Protein AF-A0A949JIR4-F1 (afdb_monomer)

Sequence (118 aa):
MDLYGLRACRHGERRRKAGTSSTPQVEPPLAAHEFTFASPATRLSASLARRAAVARLDDWDVPPGSPLSDTVALLVAELAADAARQGRAAGRNFELRLLLHTHPRPVAEPTTVASSRR

Structure (mmCIF, N/CA/C/O backbone):
data_AF-A0A949JIR4-F1
#
_entry.id   AF-A0A949JIR4-F1
#
loop_
_atom_site.group_PDB
_atom_site.id
_atom_site.type_symbol
_atom_site.label_atom_id
_atom_site.label_alt_id
_atom_site.label_comp_id
_atom_site.label_asym_id
_atom_site.label_entity_id
_atom_site.label_seq_id
_atom_site.pdbx_PDB_ins_code
_atom_site.Cartn_x
_atom_site.Cartn_y
_atom_site.Cartn_z
_atom_site.occupancy
_atom_site.B_iso_or_equiv
_atom_site.auth_seq_id
_atom_site.auth_comp_id
_atom_site.auth_asym_id
_atom_site.auth_atom_id
_atom_site.pdbx_PDB_model_num
ATOM 1 N N . MET A 1 1 ? 8.245 3.389 -22.997 1.00 35.78 1 MET A N 1
ATOM 2 C CA . MET A 1 1 ? 8.004 3.633 -21.563 1.00 35.78 1 MET A CA 1
ATOM 3 C C . MET A 1 1 ? 6.512 3.554 -21.353 1.00 35.78 1 MET A C 1
ATOM 5 O O . MET A 1 1 ? 5.816 4.532 -21.596 1.00 35.78 1 MET A O 1
ATOM 9 N N . ASP A 1 2 ? 6.026 2.363 -21.029 1.00 43.28 2 ASP A N 1
ATOM 10 C CA . ASP A 1 2 ? 4.620 2.132 -20.725 1.00 43.28 2 ASP A CA 1
ATOM 11 C C . ASP A 1 2 ? 4.260 2.893 -19.444 1.00 43.28 2 ASP A C 1
ATOM 13 O O . ASP A 1 2 ? 4.914 2.764 -18.408 1.00 43.28 2 ASP A O 1
ATOM 17 N N . LEU A 1 3 ? 3.280 3.788 -19.553 1.00 45.56 3 LEU A N 1
ATOM 18 C CA . LEU A 1 3 ? 2.813 4.621 -18.451 1.00 45.56 3 LEU A CA 1
ATOM 19 C C . LEU A 1 3 ? 1.929 3.770 -17.537 1.00 45.56 3 LEU A C 1
ATOM 21 O O . LEU A 1 3 ? 0.720 3.661 -17.732 1.00 45.56 3 LEU A O 1
ATOM 25 N N . TYR A 1 4 ? 2.550 3.160 -16.535 1.00 50.75 4 TYR A N 1
ATOM 26 C CA . TYR A 1 4 ? 1.869 2.481 -15.442 1.00 50.75 4 TYR A CA 1
ATOM 27 C C . TYR A 1 4 ? 1.159 3.508 -14.551 1.00 50.75 4 TYR A C 1
ATOM 29 O O . TYR A 1 4 ? 1.774 4.182 -13.724 1.00 50.75 4 TYR A O 1
ATOM 37 N N . GLY A 1 5 ? -0.152 3.659 -14.725 1.00 51.88 5 GLY A N 1
ATOM 38 C CA . GLY A 1 5 ? -0.973 4.453 -13.815 1.00 51.88 5 GLY A CA 1
ATOM 39 C C . GLY A 1 5 ? -1.311 3.637 -12.571 1.00 51.88 5 GLY A C 1
ATOM 40 O O . GLY A 1 5 ? -2.004 2.631 -12.691 1.00 51.88 5 GLY A O 1
ATOM 41 N N . LEU A 1 6 ? -0.858 4.066 -11.389 1.00 52.00 6 LEU A N 1
ATOM 42 C CA . LEU A 1 6 ? -1.323 3.519 -10.112 1.00 52.00 6 LEU A CA 1
ATOM 43 C C . LEU A 1 6 ? -2.399 4.410 -9.498 1.00 52.00 6 LEU A C 1
ATOM 45 O O . LEU A 1 6 ? -2.217 5.616 -9.337 1.00 52.00 6 LEU A O 1
ATOM 49 N N . ARG A 1 7 ? -3.513 3.795 -9.093 1.00 52.84 7 ARG A N 1
ATOM 50 C CA . ARG A 1 7 ? -4.577 4.464 -8.338 1.00 52.84 7 ARG A CA 1
ATOM 51 C C . ARG A 1 7 ? -4.721 3.829 -6.961 1.00 52.84 7 ARG A C 1
ATOM 53 O O . ARG A 1 7 ? -5.131 2.678 -6.853 1.00 52.84 7 ARG A O 1
ATOM 60 N N . ALA A 1 8 ? -4.438 4.605 -5.917 1.00 50.69 8 ALA A N 1
ATOM 61 C CA . ALA A 1 8 ? -4.741 4.238 -4.540 1.00 50.69 8 ALA A CA 1
ATOM 62 C C . ALA A 1 8 ? -6.176 4.666 -4.199 1.00 50.69 8 ALA A C 1
ATOM 64 O O . ALA A 1 8 ? -6.478 5.854 -4.080 1.00 50.69 8 ALA A O 1
ATOM 65 N N . CYS A 1 9 ? -7.088 3.703 -4.074 1.00 42.75 9 CYS A N 1
ATOM 66 C CA . CYS A 1 9 ? -8.476 3.978 -3.704 1.00 42.75 9 CYS A CA 1
ATOM 67 C C . CYS A 1 9 ? -8.630 3.964 -2.177 1.00 42.75 9 CYS A C 1
ATOM 69 O O . CYS A 1 9 ? -8.485 2.918 -1.552 1.00 42.75 9 CYS A O 1
ATOM 71 N N . ARG A 1 10 ? -8.973 5.111 -1.575 1.00 46.09 10 ARG A N 1
ATOM 72 C CA . ARG A 1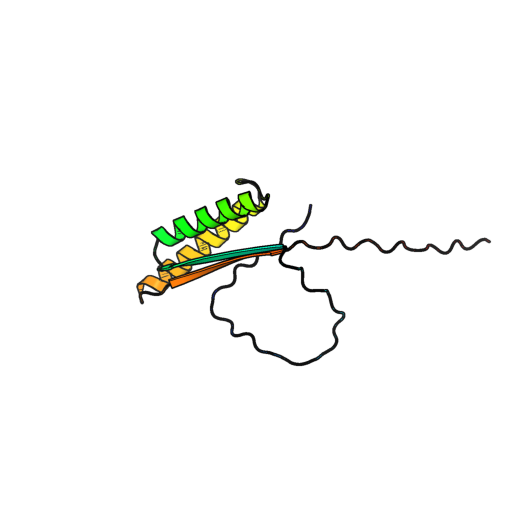 10 ? -9.428 5.186 -0.176 1.00 46.09 10 ARG A CA 1
ATOM 73 C C . ARG A 1 10 ? -10.849 4.614 -0.111 1.00 46.09 10 ARG A C 1
ATOM 75 O O . ARG A 1 10 ? -11.718 5.058 -0.863 1.00 46.09 10 ARG A O 1
ATOM 82 N N . HIS A 1 11 ? -11.104 3.637 0.759 1.00 39.75 11 HIS A N 1
ATOM 83 C CA . HIS A 1 11 ? -12.452 3.090 0.924 1.00 39.75 11 HIS A CA 1
ATOM 84 C C . HIS A 1 11 ? -13.401 4.190 1.446 1.00 39.75 11 HIS A C 1
ATOM 86 O O . HIS A 1 11 ? -13.268 4.659 2.574 1.00 39.75 11 HIS A O 1
ATOM 92 N N . GLY A 1 12 ? -14.354 4.609 0.601 1.00 38.34 12 GLY A N 1
ATOM 93 C CA . GLY A 1 12 ? -15.374 5.609 0.945 1.00 38.34 12 GLY A CA 1
ATOM 94 C C . GLY A 1 12 ? -16.268 6.079 -0.211 1.00 38.34 12 GLY A C 1
ATOM 95 O O . GLY A 1 12 ? -17.408 6.465 0.034 1.00 38.34 12 GLY A O 1
ATOM 96 N N . GLU A 1 13 ? -15.831 5.989 -1.471 1.00 40.41 13 GLU A N 1
ATOM 97 C CA . GLU A 1 13 ? -16.648 6.461 -2.599 1.00 40.41 13 GLU A CA 1
ATOM 98 C C . GLU A 1 13 ? -17.618 5.364 -3.072 1.00 40.41 13 GLU A C 1
ATOM 100 O O . GLU A 1 13 ? -17.268 4.459 -3.835 1.00 40.41 13 GLU A O 1
ATOM 105 N N . ARG A 1 14 ? -18.868 5.418 -2.594 1.00 39.72 14 ARG A N 1
ATOM 106 C CA . ARG A 1 14 ? -19.953 4.601 -3.149 1.00 39.72 14 ARG A CA 1
ATOM 107 C C . ARG A 1 14 ? -20.109 4.923 -4.632 1.00 39.72 14 ARG A C 1
ATOM 109 O O . ARG A 1 14 ? -20.424 6.052 -4.994 1.00 39.72 14 ARG A O 1
ATOM 116 N N . ARG A 1 15 ? -19.946 3.897 -5.469 1.00 47.34 15 ARG A N 1
ATOM 117 C CA . ARG A 1 15 ? -20.191 3.904 -6.917 1.00 47.34 15 ARG A CA 1
ATOM 118 C C . ARG A 1 15 ? -21.588 4.482 -7.197 1.00 47.34 15 ARG A C 1
ATOM 120 O O . ARG A 1 15 ? -22.586 3.768 -7.110 1.00 47.34 15 ARG A O 1
ATOM 127 N N . ARG A 1 16 ? -21.692 5.775 -7.517 1.00 44.00 16 ARG A N 1
ATOM 128 C CA . ARG A 1 16 ? -22.930 6.330 -8.077 1.00 44.00 16 ARG A CA 1
ATOM 129 C C . ARG A 1 16 ? -23.013 5.854 -9.525 1.00 44.00 16 ARG A C 1
ATOM 131 O O . ARG A 1 16 ? -22.170 6.212 -10.340 1.00 44.00 16 ARG A O 1
ATOM 138 N N . LYS A 1 17 ? -24.004 5.015 -9.840 1.00 42.53 17 LYS A N 1
ATOM 139 C CA . LYS A 1 17 ? -24.431 4.803 -11.228 1.00 42.53 17 LYS A CA 1
ATOM 140 C C . LYS A 1 17 ? -25.050 6.122 -11.704 1.00 42.53 17 LYS A C 1
ATOM 142 O O . LYS A 1 17 ? -26.132 6.472 -11.247 1.00 42.53 17 LYS A O 1
ATOM 147 N N . ALA A 1 18 ? -24.347 6.854 -12.561 1.00 42.44 18 ALA A N 1
ATOM 148 C CA . ALA A 1 18 ? -24.907 7.961 -13.328 1.00 42.44 18 ALA A CA 1
ATOM 149 C C . ALA A 1 18 ? -25.039 7.520 -14.788 1.00 42.44 18 ALA A C 1
ATOM 151 O O . ALA A 1 18 ? -24.232 6.731 -15.277 1.00 42.44 18 ALA A O 1
ATOM 152 N N . GLY A 1 19 ? -26.141 7.953 -15.394 1.00 42.16 19 GLY A N 1
ATOM 153 C CA . GLY A 1 19 ? -26.737 7.389 -16.591 1.00 42.16 19 GLY A CA 1
ATOM 154 C C . GLY 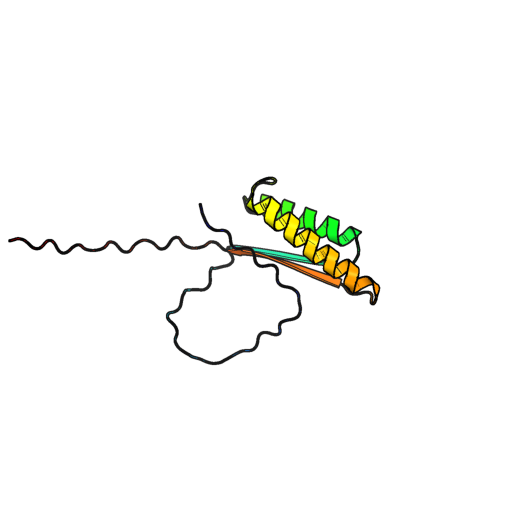A 1 19 ? -25.970 7.604 -17.889 1.00 42.16 19 GLY A C 1
ATOM 155 O O . GLY A 1 19 ? -24.965 8.301 -17.972 1.00 42.16 19 GLY A O 1
ATOM 156 N N . THR A 1 20 ? -26.516 6.944 -18.899 1.00 60.09 20 THR A N 1
ATOM 157 C CA . THR A 1 20 ? -26.075 6.845 -20.282 1.00 60.09 20 THR A CA 1
ATOM 158 C C . THR A 1 20 ? -25.935 8.221 -20.936 1.00 60.09 20 THR A C 1
ATOM 160 O O . THR A 1 20 ? -26.928 8.861 -21.273 1.00 60.09 20 THR A O 1
ATOM 163 N N . SER A 1 21 ? -24.701 8.648 -21.187 1.00 41.22 21 SER A N 1
ATOM 164 C CA . SER A 1 21 ? -24.383 9.579 -22.267 1.00 41.22 21 SER A CA 1
ATOM 165 C C . SER A 1 21 ? -23.185 9.035 -23.044 1.00 41.22 21 SER A C 1
ATOM 167 O O . SER A 1 21 ? -22.159 8.654 -22.485 1.00 41.22 21 SER A O 1
ATOM 169 N N . SER A 1 22 ? -23.383 8.903 -24.354 1.00 48.56 22 SER A N 1
ATOM 170 C CA . SER A 1 22 ? -22.429 8.358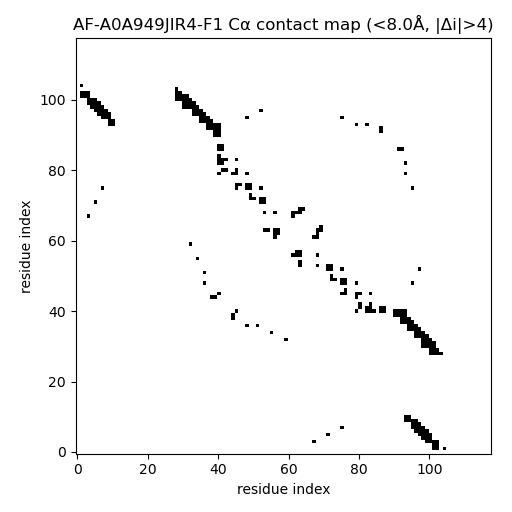 -25.315 1.00 48.56 22 SER A CA 1
ATOM 171 C C . SER A 1 22 ? -21.289 9.353 -25.549 1.00 48.56 22 SER A C 1
ATOM 173 O O . SER A 1 22 ? -21.355 10.181 -26.451 1.00 48.56 22 SER A O 1
ATOM 175 N N . THR A 1 23 ? -20.247 9.290 -24.727 1.00 46.91 23 THR A N 1
ATOM 176 C CA . THR A 1 23 ? -18.901 9.805 -25.030 1.00 46.91 23 THR A CA 1
ATOM 177 C C . THR A 1 23 ? -18.113 8.744 -25.811 1.00 46.91 23 THR A C 1
ATOM 179 O O . THR A 1 23 ? -18.395 7.552 -25.634 1.00 46.91 23 THR A O 1
ATOM 182 N N . PRO A 1 24 ? -17.144 9.122 -26.677 1.00 45.12 24 PRO A N 1
ATOM 183 C CA . PRO A 1 24 ? -16.311 8.149 -27.379 1.00 45.12 24 PRO A CA 1
ATOM 184 C C . PRO A 1 24 ? -15.654 7.272 -26.318 1.00 45.12 24 PRO A C 1
ATOM 186 O O . PRO A 1 24 ? -15.005 7.773 -25.398 1.00 45.12 24 PRO A O 1
ATOM 189 N N . GLN A 1 25 ? -15.949 5.977 -26.376 1.00 48.50 25 GLN A N 1
ATOM 190 C CA . GLN A 1 25 ? -15.539 5.019 -25.364 1.00 48.50 25 GLN A CA 1
ATOM 191 C C . GLN A 1 25 ? -14.019 4.856 -25.474 1.00 48.50 25 GLN A C 1
ATOM 193 O O . GLN A 1 25 ? -13.528 4.056 -26.262 1.00 48.50 25 GLN A O 1
ATOM 198 N N . VAL A 1 26 ? -13.261 5.642 -24.707 1.00 53.75 26 VAL A N 1
ATOM 199 C CA . VAL A 1 26 ? -11.912 5.243 -24.310 1.00 53.75 26 VAL A CA 1
ATOM 200 C C . VAL A 1 26 ? -12.136 4.021 -23.435 1.00 53.75 26 VAL A C 1
ATOM 202 O O . VAL A 1 26 ? -12.651 4.153 -22.323 1.00 53.75 26 VAL A O 1
ATOM 205 N N . GLU A 1 27 ? -11.871 2.832 -23.975 1.00 54.03 27 GLU A N 1
ATOM 206 C CA . GLU A 1 27 ? -11.950 1.594 -23.207 1.00 54.03 27 GLU A CA 1
ATOM 207 C C . GLU A 1 27 ?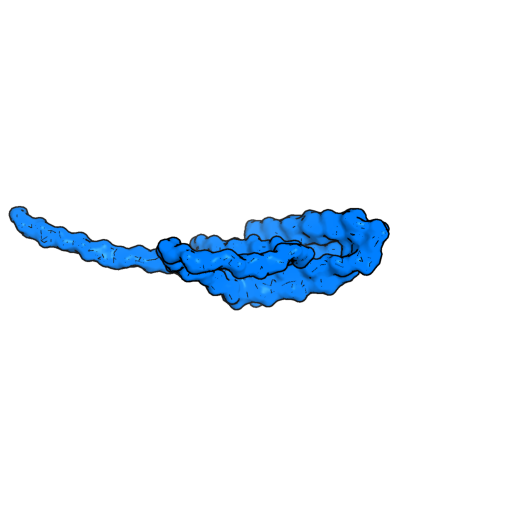 -11.159 1.807 -21.908 1.00 54.03 27 GLU A C 1
ATOM 209 O O . GLU A 1 27 ? -9.997 2.229 -21.966 1.00 54.03 27 GLU A O 1
ATOM 214 N N . PRO A 1 28 ? -11.788 1.649 -20.727 1.00 57.06 28 PRO A N 1
ATOM 215 C CA . PRO A 1 28 ? -11.096 1.898 -19.478 1.00 57.06 28 PRO A CA 1
ATOM 216 C C . PRO A 1 28 ? -9.866 0.985 -19.438 1.00 57.06 28 PRO A C 1
ATOM 218 O O . PRO A 1 28 ? -10.012 -0.205 -19.725 1.00 57.06 28 PRO A O 1
ATOM 221 N N . PRO A 1 29 ? -8.672 1.509 -19.095 1.00 61.41 29 PRO A N 1
ATOM 222 C CA . PRO A 1 29 ? -7.462 0.703 -19.046 1.00 61.41 29 PRO A CA 1
ATOM 223 C C . PRO A 1 29 ? -7.725 -0.544 -18.208 1.00 61.41 29 PRO A C 1
ATOM 225 O O . PRO A 1 29 ? -8.091 -0.435 -17.031 1.00 61.41 29 PRO A O 1
ATOM 228 N N . LEU A 1 30 ? -7.586 -1.726 -18.807 1.00 66.62 30 LEU A N 1
ATOM 229 C CA . LEU A 1 30 ? -7.779 -2.969 -18.077 1.00 66.62 30 LEU A CA 1
ATOM 230 C C . LEU A 1 30 ? -6.722 -3.004 -16.962 1.00 66.62 30 LEU A C 1
ATOM 232 O O . LEU A 1 30 ? -5.534 -2.795 -17.216 1.00 66.62 30 LEU A O 1
ATOM 236 N N . ALA A 1 31 ? -7.144 -3.173 -15.707 1.00 67.19 31 ALA A N 1
ATOM 237 C CA . ALA A 1 31 ? -6.188 -3.399 -14.630 1.00 67.19 31 ALA A CA 1
ATOM 238 C C . ALA A 1 31 ? -5.550 -4.769 -14.882 1.00 67.19 31 ALA A C 1
ATOM 240 O O . ALA A 1 31 ? -6.218 -5.791 -14.745 1.00 67.19 31 ALA A O 1
ATOM 241 N N . ALA A 1 32 ? -4.284 -4.779 -15.294 1.00 81.19 32 ALA A N 1
ATOM 242 C CA . ALA A 1 32 ? -3.529 -6.007 -15.501 1.00 81.19 32 ALA A CA 1
ATOM 243 C C . ALA A 1 32 ? -3.277 -6.708 -14.166 1.00 81.19 32 ALA A C 1
ATOM 245 O O . ALA A 1 32 ? -3.333 -7.932 -14.088 1.00 81.19 32 ALA A O 1
ATOM 246 N N . HIS A 1 33 ? -3.071 -5.924 -13.102 1.00 87.31 33 HIS A N 1
ATOM 247 C CA . HIS A 1 33 ? -2.867 -6.457 -11.766 1.00 87.31 33 HIS A CA 1
ATOM 248 C C . HIS A 1 33 ? -3.589 -5.645 -10.687 1.00 87.31 33 HIS A C 1
ATOM 250 O O . HIS A 1 33 ? -3.672 -4.416 -10.752 1.00 87.31 33 HIS A O 1
ATOM 256 N N . GLU A 1 34 ? -4.085 -6.349 -9.666 1.00 92.00 34 GLU A N 1
ATOM 257 C CA . GLU A 1 34 ? -4.724 -5.761 -8.490 1.00 92.00 34 GLU A CA 1
ATOM 258 C C . GLU A 1 34 ? -4.178 -6.368 -7.189 1.00 92.00 34 GLU A C 1
ATOM 260 O O . GLU A 1 34 ? -3.876 -7.563 -7.079 1.00 92.00 34 GLU A O 1
ATOM 265 N N . PHE A 1 35 ? -4.050 -5.526 -6.169 1.00 91.06 35 PHE A N 1
ATOM 266 C CA . PHE A 1 35 ? -3.674 -5.918 -4.818 1.00 91.06 35 PHE A CA 1
ATOM 267 C C . PHE A 1 35 ? -4.470 -5.138 -3.788 1.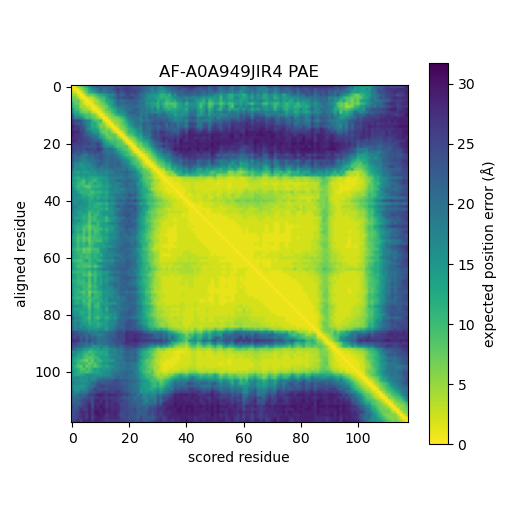00 91.06 35 PHE A C 1
ATOM 269 O O . PHE A 1 35 ? -4.645 -3.930 -3.932 1.00 91.06 35 PHE A O 1
ATOM 276 N N . THR A 1 36 ? -4.887 -5.822 -2.724 1.00 92.19 36 THR A N 1
ATOM 277 C CA . THR A 1 36 ? -5.566 -5.208 -1.582 1.00 92.19 36 THR A CA 1
ATOM 278 C C . THR A 1 36 ? -4.838 -5.561 -0.289 1.00 92.19 36 THR A C 1
ATOM 280 O O . THR A 1 36 ? -4.517 -6.722 -0.046 1.00 92.19 36 THR A O 1
ATOM 283 N N . PHE A 1 37 ? -4.610 -4.559 0.557 1.00 86.81 37 PHE A N 1
ATOM 284 C CA . PHE A 1 37 ? -4.037 -4.688 1.892 1.00 86.81 37 PHE A CA 1
ATOM 285 C C . PHE A 1 37 ? -4.934 -3.962 2.890 1.00 86.81 37 PHE A C 1
ATOM 287 O O . PHE A 1 37 ? -5.095 -2.747 2.806 1.00 86.81 37 PHE A O 1
ATOM 294 N N . ALA A 1 38 ? -5.502 -4.686 3.850 1.00 88.88 38 ALA A N 1
ATOM 295 C CA . ALA A 1 38 ? -6.299 -4.104 4.924 1.00 88.88 38 ALA A CA 1
ATOM 296 C C . ALA A 1 38 ? -5.618 -4.345 6.272 1.00 88.88 38 ALA A C 1
ATOM 298 O O . ALA A 1 38 ? -5.119 -5.436 6.546 1.00 88.88 38 ALA A O 1
ATOM 299 N N . SER A 1 39 ? -5.566 -3.325 7.123 1.00 83.50 39 SER A N 1
ATOM 300 C CA . SER A 1 39 ? -4.974 -3.433 8.460 1.00 83.50 39 SER A CA 1
ATOM 301 C C . SER A 1 39 ? -5.504 -2.354 9.402 1.00 83.50 39 SER A C 1
ATOM 303 O O . SER A 1 39 ? -5.937 -1.301 8.933 1.00 83.50 39 SER A O 1
ATOM 305 N N . PRO A 1 40 ? -5.438 -2.559 10.729 1.00 85.88 40 PRO A N 1
ATOM 306 C CA . PRO A 1 40 ? -5.691 -1.502 11.708 1.00 85.88 40 PRO A CA 1
ATOM 307 C C . PRO A 1 40 ? -4.841 -0.260 11.428 1.00 85.88 40 PRO A C 1
ATOM 309 O O . PRO A 1 40 ? -3.682 -0.393 11.054 1.00 85.88 40 PRO A O 1
ATOM 312 N N . ALA A 1 41 ? -5.379 0.943 11.628 1.00 83.50 41 ALA A N 1
ATOM 313 C CA . ALA A 1 41 ? -4.700 2.208 11.341 1.00 83.50 41 ALA A CA 1
ATOM 314 C C . ALA A 1 41 ? -3.641 2.565 12.405 1.00 83.50 41 ALA A C 1
ATOM 316 O O . ALA A 1 41 ? -3.810 3.470 13.221 1.00 83.50 41 ALA A O 1
ATOM 317 N N . THR A 1 42 ? -2.520 1.843 12.393 1.00 84.00 42 THR A N 1
ATOM 318 C CA . THR A 1 42 ? -1.375 2.044 13.294 1.00 84.00 42 THR A CA 1
ATOM 319 C C . THR A 1 42 ? -0.140 2.553 12.541 1.00 84.00 42 THR A C 1
ATOM 321 O O . THR A 1 42 ? -0.053 2.506 11.315 1.00 84.00 42 THR A O 1
ATOM 324 N N . ARG A 1 43 ? 0.879 3.032 13.268 1.00 81.88 43 ARG A N 1
ATOM 325 C CA . ARG A 1 43 ? 2.172 3.376 12.640 1.00 81.88 43 ARG A CA 1
ATOM 326 C C . ARG A 1 43 ? 2.874 2.146 12.052 1.00 81.88 43 ARG A C 1
ATOM 328 O O . ARG A 1 43 ? 3.478 2.245 10.992 1.00 81.88 43 ARG A O 1
ATOM 335 N N . LEU A 1 44 ? 2.766 0.992 12.715 1.00 86.62 44 LEU A N 1
ATOM 336 C CA . LEU A 1 44 ? 3.374 -0.260 12.259 1.00 86.62 44 LEU A CA 1
ATOM 337 C C . LEU A 1 44 ? 2.772 -0.726 10.929 1.00 86.62 44 LEU A C 1
ATOM 339 O O . LEU A 1 44 ? 3.498 -1.081 10.002 1.00 86.62 44 LEU A O 1
ATOM 343 N N . SER A 1 45 ? 1.446 -0.682 10.819 1.00 86.88 45 SER A N 1
ATOM 344 C CA . SER A 1 45 ? 0.733 -1.053 9.597 1.00 86.88 45 SER A CA 1
ATOM 345 C C . SER A 1 45 ? 1.039 -0.121 8.426 1.00 86.88 45 SER A C 1
ATOM 347 O O . SER A 1 45 ? 1.000 -0.574 7.290 1.00 86.88 45 SER A O 1
ATOM 349 N N . ALA A 1 46 ? 1.395 1.147 8.669 1.00 86.88 46 ALA A N 1
ATOM 350 C CA . ALA A 1 46 ? 1.850 2.045 7.607 1.00 86.88 46 ALA A CA 1
ATOM 351 C C . ALA A 1 46 ? 3.186 1.584 7.002 1.00 86.88 46 ALA A C 1
ATOM 353 O O . ALA A 1 46 ? 3.327 1.496 5.782 1.00 86.88 46 ALA A O 1
ATOM 354 N N . SER A 1 47 ? 4.138 1.184 7.850 1.00 90.69 47 SER A N 1
ATOM 355 C CA . SER A 1 47 ? 5.398 0.586 7.394 1.00 90.69 47 SER A CA 1
ATOM 356 C C . SER A 1 47 ? 5.191 -0.771 6.711 1.00 90.69 47 SER A C 1
ATOM 358 O O . SER A 1 47 ? 5.924 -1.111 5.782 1.00 90.69 47 SER A O 1
ATOM 360 N N . LEU A 1 48 ? 4.211 -1.566 7.155 1.00 93.56 48 LEU A N 1
ATOM 361 C CA . LEU A 1 48 ? 3.843 -2.826 6.497 1.00 93.56 48 LEU A CA 1
ATOM 362 C C . LEU A 1 48 ? 3.202 -2.591 5.129 1.00 93.56 48 LEU A C 1
ATOM 364 O O . LEU A 1 48 ? 3.621 -3.231 4.173 1.00 93.56 48 LEU A O 1
ATOM 368 N N . ALA A 1 49 ? 2.269 -1.646 5.016 1.00 91.12 49 ALA A N 1
ATOM 369 C CA . ALA A 1 49 ? 1.620 -1.302 3.755 1.00 91.12 49 ALA A CA 1
ATOM 370 C C . ALA A 1 49 ? 2.642 -0.872 2.696 1.00 91.12 49 ALA A C 1
ATOM 372 O O . ALA A 1 49 ? 2.590 -1.354 1.569 1.00 91.12 49 ALA A O 1
ATOM 373 N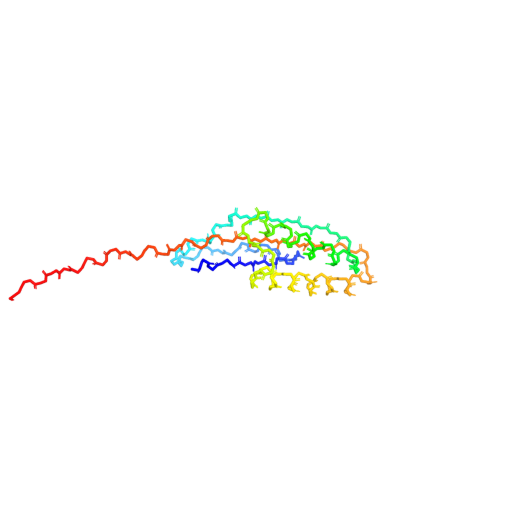 N . ARG A 1 50 ? 3.624 -0.036 3.071 1.00 93.31 50 ARG A N 1
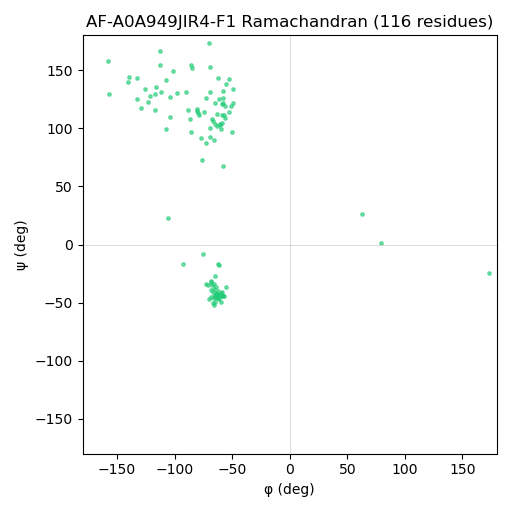ATOM 374 C CA . ARG A 1 50 ? 4.719 0.359 2.170 1.00 93.31 50 ARG A CA 1
ATOM 375 C C . ARG A 1 50 ? 5.532 -0.847 1.694 1.00 93.31 50 ARG A C 1
ATOM 377 O O . ARG A 1 50 ? 5.777 -0.975 0.501 1.00 93.31 50 ARG A O 1
ATOM 384 N N . ARG A 1 51 ? 5.963 -1.723 2.610 1.00 96.06 51 ARG A N 1
ATOM 385 C CA . ARG A 1 51 ? 6.755 -2.915 2.248 1.00 96.06 51 ARG A CA 1
ATOM 386 C C . ARG A 1 51 ? 5.964 -3.879 1.368 1.00 96.06 51 ARG A C 1
ATOM 388 O O . ARG A 1 51 ? 6.506 -4.371 0.389 1.00 96.06 51 ARG A O 1
ATOM 395 N N . ALA A 1 52 ? 4.691 -4.096 1.691 1.00 95.44 52 ALA A N 1
ATOM 396 C CA . ALA A 1 52 ? 3.794 -4.921 0.894 1.00 95.44 52 ALA A CA 1
ATOM 397 C C . ALA A 1 52 ? 3.594 -4.342 -0.513 1.00 95.44 52 ALA A C 1
ATOM 399 O O . ALA A 1 52 ? 3.611 -5.093 -1.477 1.00 95.44 52 ALA A O 1
ATOM 400 N N . ALA A 1 53 ? 3.466 -3.018 -0.643 1.00 94.75 53 ALA A N 1
ATOM 401 C CA . ALA A 1 53 ? 3.354 -2.358 -1.939 1.00 94.75 53 ALA A CA 1
ATOM 402 C C . ALA A 1 53 ? 4.603 -2.554 -2.808 1.00 94.75 53 ALA A C 1
ATOM 404 O O . ALA A 1 53 ? 4.469 -2.896 -3.975 1.00 94.75 53 ALA A O 1
ATOM 405 N N . VAL A 1 54 ? 5.804 -2.381 -2.244 1.00 96.31 54 VAL A N 1
ATOM 406 C CA . VAL A 1 54 ? 7.063 -2.579 -2.986 1.00 96.31 54 VAL A CA 1
ATOM 407 C C . VAL A 1 54 ? 7.243 -4.039 -3.397 1.00 96.31 54 VAL A C 1
ATOM 409 O O . VAL A 1 54 ? 7.533 -4.298 -4.556 1.00 96.31 54 VAL A O 1
ATOM 412 N N . ALA A 1 55 ? 7.017 -4.987 -2.482 1.00 96.69 55 ALA A N 1
ATOM 413 C CA . ALA A 1 55 ? 7.097 -6.413 -2.806 1.00 96.69 55 ALA A CA 1
ATOM 414 C C . ALA A 1 55 ? 6.098 -6.795 -3.907 1.00 96.69 55 ALA A C 1
ATOM 416 O O . ALA A 1 55 ? 6.433 -7.503 -4.845 1.00 96.69 55 ALA A O 1
ATOM 417 N N . ARG A 1 56 ? 4.879 -6.253 -3.836 1.00 95.94 56 ARG A N 1
ATOM 418 C CA . ARG A 1 56 ? 3.851 -6.515 -4.838 1.00 95.94 56 ARG A CA 1
ATOM 419 C C . ARG A 1 56 ? 4.169 -5.914 -6.205 1.00 95.94 56 ARG A C 1
ATOM 421 O O . ARG A 1 56 ? 3.742 -6.466 -7.208 1.00 95.94 56 ARG A O 1
ATOM 428 N N . LEU A 1 57 ? 4.855 -4.776 -6.244 1.00 94.12 57 LEU A N 1
ATOM 429 C CA . LEU A 1 57 ? 5.331 -4.184 -7.490 1.00 94.12 57 LEU A CA 1
ATOM 430 C C . LEU A 1 57 ? 6.440 -5.025 -8.122 1.00 94.12 57 LEU A C 1
ATOM 432 O O . LEU A 1 57 ? 6.412 -5.213 -9.333 1.00 94.12 57 LEU A O 1
ATOM 436 N N . ASP A 1 58 ? 7.347 -5.572 -7.314 1.00 95.19 58 ASP A N 1
ATOM 437 C CA . ASP A 1 58 ? 8.378 -6.504 -7.782 1.00 95.19 58 ASP A CA 1
ATOM 438 C C . ASP A 1 58 ? 7.743 -7.760 -8.408 1.00 95.19 58 ASP A C 1
ATOM 440 O O . ASP A 1 58 ? 8.084 -8.131 -9.527 1.00 95.19 58 ASP A O 1
ATOM 444 N N . ASP A 1 59 ? 6.701 -8.315 -7.770 1.00 95.44 59 ASP A N 1
ATOM 445 C CA . ASP A 1 59 ? 5.884 -9.408 -8.330 1.00 95.44 59 ASP A CA 1
ATOM 446 C C . ASP A 1 59 ? 5.162 -9.037 -9.647 1.00 95.44 59 ASP A C 1
ATOM 448 O O . ASP A 1 59 ? 4.662 -9.918 -10.346 1.00 95.44 59 ASP A O 1
ATOM 452 N N . TRP A 1 60 ? 5.028 -7.743 -9.960 1.00 94.38 60 TRP A N 1
ATOM 453 C CA . TRP A 1 60 ? 4.411 -7.217 -11.188 1.00 94.38 60 TRP A CA 1
ATOM 454 C C . TRP A 1 60 ? 5.444 -6.672 -12.180 1.00 94.38 60 TRP A C 1
ATOM 456 O O . TRP A 1 60 ? 5.107 -5.820 -13.007 1.00 94.38 60 TRP A O 1
ATOM 466 N N . ASP A 1 61 ? 6.693 -7.130 -12.079 1.00 93.62 61 ASP A N 1
ATOM 467 C CA . ASP A 1 61 ? 7.814 -6.736 -12.938 1.00 93.62 61 ASP A CA 1
ATOM 468 C C . ASP A 1 61 ? 8.179 -5.239 -12.850 1.00 93.62 61 ASP A C 1
ATOM 470 O O . ASP A 1 61 ? 8.743 -4.657 -13.782 1.00 93.62 61 ASP A O 1
ATOM 474 N N . VAL A 1 62 ? 7.878 -4.589 -11.721 1.00 91.12 62 VAL A N 1
ATOM 475 C CA . VAL A 1 62 ? 8.306 -3.220 -11.404 1.00 91.12 62 VAL A CA 1
ATOM 476 C C . VAL A 1 62 ? 9.397 -3.283 -10.327 1.00 91.12 62 VAL A C 1
ATOM 478 O O . VAL A 1 62 ? 9.076 -3.375 -9.140 1.00 91.12 62 VAL A O 1
ATOM 481 N N . PRO A 1 63 ? 10.689 -3.176 -10.701 1.00 91.62 63 PRO A N 1
ATOM 482 C CA . PRO A 1 63 ? 11.783 -3.388 -9.761 1.00 91.62 63 PRO A CA 1
ATOM 483 C C . PRO A 1 63 ? 11.785 -2.376 -8.603 1.00 91.62 63 PRO A C 1
ATOM 485 O O . PRO A 1 63 ? 11.539 -1.177 -8.829 1.00 91.62 63 PRO A O 1
ATOM 488 N N . PRO A 1 64 ? 12.144 -2.803 -7.380 1.00 93.75 64 PRO A N 1
ATOM 489 C CA . PRO A 1 64 ? 12.436 -1.910 -6.267 1.00 93.75 64 PRO A CA 1
ATOM 490 C C . PRO A 1 64 ? 13.524 -0.891 -6.634 1.00 93.75 64 PRO A C 1
ATOM 492 O O . PRO A 1 64 ? 14.519 -1.231 -7.271 1.00 93.75 64 PRO A O 1
ATOM 495 N N . GLY A 1 65 ? 13.345 0.371 -6.235 1.00 92.94 65 GLY A N 1
ATOM 496 C CA . GLY A 1 65 ? 14.254 1.470 -6.594 1.00 92.94 65 GLY A CA 1
ATOM 497 C C . GLY A 1 65 ? 14.052 2.030 -8.007 1.00 92.94 65 GLY A C 1
ATOM 498 O O . GLY A 1 65 ? 14.763 2.945 -8.419 1.00 92.94 65 GLY A O 1
ATOM 499 N N . SER A 1 66 ? 13.080 1.514 -8.768 1.00 93.31 66 SER A N 1
ATOM 500 C CA . SER A 1 66 ? 12.594 2.211 -9.960 1.00 93.31 66 SER A CA 1
ATOM 501 C C . SER A 1 66 ? 11.823 3.485 -9.569 1.00 93.31 66 SER A C 1
ATOM 503 O O . SER A 1 66 ? 11.175 3.509 -8.519 1.00 93.31 66 SER A O 1
ATOM 505 N N . PRO A 1 67 ? 11.783 4.523 -10.431 1.00 93.75 67 PRO A N 1
ATOM 506 C CA . PRO A 1 67 ? 11.030 5.750 -10.146 1.00 93.75 67 PRO A CA 1
ATOM 507 C C . PRO A 1 67 ? 9.551 5.500 -9.825 1.00 93.75 67 PRO A C 1
ATOM 509 O O . PRO A 1 67 ? 8.973 6.163 -8.961 1.00 93.75 67 PRO A O 1
ATOM 512 N N . LEU A 1 68 ? 8.936 4.518 -10.496 1.00 90.38 68 LEU A N 1
ATOM 513 C CA . LEU A 1 68 ? 7.561 4.106 -10.224 1.00 90.38 68 LEU A CA 1
ATOM 514 C C . LEU A 1 68 ? 7.435 3.464 -8.838 1.00 90.38 68 LEU A C 1
ATOM 516 O O . LEU A 1 68 ? 6.578 3.883 -8.060 1.00 90.38 68 LEU A O 1
ATOM 520 N N . SER A 1 69 ? 8.298 2.495 -8.512 1.00 93.12 69 SER A N 1
ATOM 521 C CA . SER A 1 69 ? 8.309 1.855 -7.192 1.00 93.12 69 SER A CA 1
ATOM 522 C C . SER A 1 69 ? 8.502 2.874 -6.071 1.00 93.12 69 SER A C 1
ATOM 524 O O . SER A 1 69 ? 7.779 2.835 -5.076 1.00 93.12 69 SER A O 1
ATOM 526 N N . ASP A 1 70 ? 9.429 3.817 -6.232 1.00 94.81 70 ASP A N 1
ATOM 527 C CA . ASP A 1 70 ? 9.714 4.834 -5.219 1.00 94.81 70 ASP A CA 1
ATOM 528 C C . ASP A 1 70 ? 8.541 5.798 -5.026 1.00 94.81 70 ASP A C 1
ATOM 530 O O . ASP A 1 70 ? 8.164 6.104 -3.891 1.00 94.81 70 ASP A O 1
ATOM 534 N N . THR A 1 71 ? 7.903 6.209 -6.125 1.00 95.31 71 THR A N 1
ATOM 535 C CA . THR A 1 71 ? 6.708 7.063 -6.083 1.00 95.31 71 THR A CA 1
ATOM 536 C C . THR A 1 71 ? 5.566 6.364 -5.349 1.00 95.31 71 THR A C 1
ATOM 538 O O . THR A 1 71 ? 4.946 6.944 -4.457 1.00 95.31 71 THR A O 1
ATOM 541 N N . VAL A 1 72 ? 5.299 5.097 -5.673 1.00 93.00 72 VAL A N 1
ATOM 542 C CA . VAL A 1 72 ? 4.251 4.319 -5.001 1.00 93.00 72 VAL A CA 1
ATOM 543 C C . VAL A 1 72 ? 4.587 4.112 -3.530 1.00 93.00 72 VAL A C 1
ATOM 545 O O . VAL A 1 72 ? 3.717 4.286 -2.679 1.00 93.00 72 VAL A O 1
ATOM 548 N N . ALA A 1 73 ? 5.839 3.789 -3.204 1.00 93.62 73 ALA A N 1
ATOM 549 C CA . ALA A 1 73 ? 6.274 3.611 -1.825 1.00 93.62 73 ALA A CA 1
ATOM 550 C C . ALA A 1 73 ? 6.061 4.881 -0.988 1.00 93.62 73 ALA A C 1
ATOM 552 O O . ALA A 1 73 ? 5.619 4.779 0.161 1.00 93.62 73 ALA A O 1
ATOM 553 N N . LEU A 1 74 ? 6.339 6.060 -1.557 1.00 94.56 74 LEU A N 1
ATOM 554 C CA . LEU A 1 74 ? 6.095 7.349 -0.911 1.00 94.56 74 LEU A CA 1
ATOM 555 C C . LEU A 1 74 ? 4.596 7.593 -0.704 1.00 94.56 74 LEU A C 1
ATOM 557 O O . LEU A 1 74 ? 4.169 7.810 0.428 1.00 94.56 74 LEU A O 1
ATOM 561 N N . LEU A 1 75 ? 3.788 7.464 -1.761 1.00 93.12 75 LEU A N 1
ATOM 562 C CA . LEU A 1 75 ? 2.338 7.674 -1.688 1.00 93.12 75 LEU A CA 1
ATOM 563 C C . LEU A 1 75 ? 1.670 6.733 -0.680 1.00 93.12 75 LEU A C 1
ATOM 565 O O . LEU A 1 75 ? 0.845 7.159 0.127 1.00 93.12 75 LEU A O 1
ATOM 569 N N . VAL A 1 76 ? 2.040 5.451 -0.682 1.00 91.44 76 VAL A N 1
ATOM 570 C CA . VAL A 1 76 ? 1.512 4.471 0.275 1.00 91.44 76 VAL A CA 1
ATOM 571 C C . VAL A 1 76 ? 1.915 4.831 1.703 1.00 91.44 76 VAL A C 1
ATOM 573 O O . VAL A 1 76 ? 1.079 4.752 2.606 1.00 91.44 76 VAL A O 1
ATOM 576 N N . ALA A 1 77 ? 3.164 5.250 1.922 1.00 88.81 77 ALA A N 1
ATOM 577 C CA . ALA A 1 77 ? 3.626 5.670 3.240 1.00 88.81 77 ALA A CA 1
ATOM 578 C C . ALA A 1 77 ? 2.859 6.897 3.747 1.00 88.81 77 ALA A C 1
ATOM 580 O O . ALA A 1 77 ? 2.426 6.911 4.900 1.00 88.81 77 ALA A O 1
ATOM 581 N N . GLU A 1 78 ? 2.650 7.898 2.893 1.00 91.25 78 GLU A N 1
ATOM 582 C CA . GLU A 1 78 ? 1.912 9.114 3.230 1.00 91.25 78 GLU A CA 1
ATOM 583 C C . GLU A 1 78 ? 0.443 8.823 3.540 1.00 91.25 78 GLU A C 1
ATOM 585 O O . GLU A 1 78 ? -0.050 9.224 4.598 1.00 91.25 78 GLU A O 1
ATOM 590 N N . LEU A 1 79 ? -0.241 8.071 2.672 1.00 88.50 79 LEU A N 1
ATOM 591 C CA . LEU A 1 79 ? -1.650 7.717 2.847 1.00 88.50 79 LEU A CA 1
ATOM 592 C C . LEU A 1 79 ? -1.872 6.861 4.097 1.00 88.50 79 LEU A C 1
ATOM 594 O O . LEU A 1 79 ? -2.811 7.105 4.858 1.00 88.50 79 LEU A O 1
ATOM 598 N N . ALA A 1 80 ? -1.004 5.880 4.348 1.00 86.44 80 ALA A N 1
ATOM 599 C CA . ALA A 1 80 ? -1.126 5.032 5.526 1.00 86.44 80 ALA A CA 1
ATOM 600 C C . ALA A 1 80 ? -0.745 5.777 6.818 1.00 86.44 80 ALA A C 1
ATOM 602 O O . ALA A 1 80 ? -1.366 5.558 7.859 1.00 86.44 80 ALA A O 1
ATOM 603 N N . ALA A 1 81 ? 0.224 6.698 6.770 1.00 86.69 81 ALA A N 1
ATOM 604 C CA . ALA A 1 81 ? 0.531 7.573 7.899 1.00 86.69 81 ALA A CA 1
ATOM 605 C C . ALA A 1 81 ? -0.628 8.535 8.196 1.00 86.69 81 ALA A C 1
ATOM 607 O O . ALA A 1 81 ? -0.938 8.772 9.364 1.00 86.69 81 ALA A O 1
ATOM 608 N N . ASP A 1 82 ? -1.291 9.056 7.164 1.00 86.44 82 ASP A N 1
ATOM 609 C CA . ASP A 1 82 ? -2.487 9.883 7.302 1.00 86.44 82 ASP A CA 1
ATOM 610 C C . ASP A 1 82 ? -3.642 9.114 7.941 1.00 86.44 82 ASP A C 1
ATOM 612 O O . ASP A 1 82 ? -4.222 9.572 8.929 1.00 86.44 82 ASP A O 1
ATOM 616 N N . ALA A 1 83 ? -3.884 7.888 7.473 1.00 84.38 83 ALA A N 1
ATOM 617 C CA . ALA A 1 83 ? -4.848 6.983 8.081 1.00 84.38 83 ALA A CA 1
ATOM 618 C C . ALA A 1 83 ? -4.502 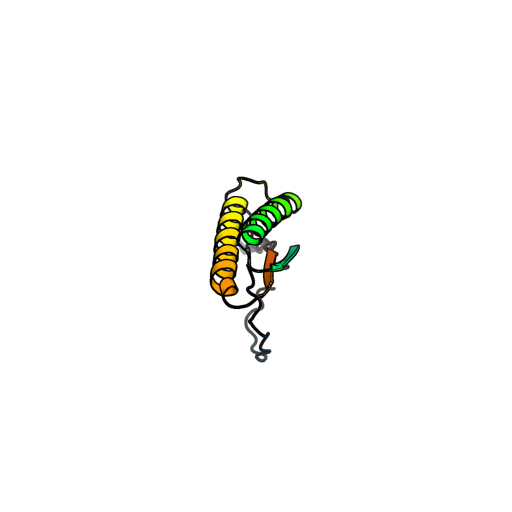6.681 9.547 1.00 84.38 83 ALA A C 1
ATOM 620 O O . ALA A 1 83 ? -5.381 6.736 10.399 1.00 84.38 83 ALA A O 1
ATOM 621 N N . ALA A 1 84 ? -3.232 6.427 9.878 1.00 82.94 84 ALA A N 1
ATOM 622 C CA . ALA A 1 84 ? -2.799 6.167 11.250 1.00 82.94 84 ALA A CA 1
ATOM 623 C C . ALA A 1 84 ? -2.899 7.396 12.167 1.00 82.94 84 ALA A C 1
ATOM 625 O O . ALA A 1 84 ? -3.120 7.247 13.367 1.00 82.94 84 ALA A O 1
ATOM 626 N N . ARG A 1 85 ? -2.730 8.618 11.643 1.00 83.75 85 ARG A N 1
ATOM 627 C CA . ARG A 1 85 ? -2.959 9.856 12.408 1.00 83.75 85 ARG A CA 1
ATOM 628 C C . ARG A 1 85 ? -4.446 10.059 12.687 1.00 83.75 85 ARG A C 1
ATOM 630 O O . ARG A 1 85 ? -4.807 10.321 13.829 1.00 83.75 85 ARG A O 1
ATOM 637 N N . GLN A 1 86 ? -5.291 9.891 11.671 1.00 76.62 86 GLN A N 1
ATOM 638 C CA . GLN A 1 86 ? -6.747 10.056 11.772 1.00 76.62 86 GLN A CA 1
ATOM 639 C C . GLN A 1 86 ? -7.409 8.926 12.582 1.00 76.62 86 GLN A C 1
ATOM 641 O O . GLN A 1 86 ? -8.352 9.159 13.332 1.00 76.62 86 GLN A O 1
ATOM 646 N N . GLY A 1 87 ? -6.885 7.703 12.481 1.00 65.75 87 GLY A N 1
ATOM 647 C CA . GLY A 1 87 ? -7.363 6.505 13.176 1.00 65.75 87 GLY A CA 1
ATOM 648 C C . GLY A 1 87 ? -7.000 6.438 14.661 1.00 65.75 87 GLY A C 1
ATOM 649 O O . GLY A 1 87 ? -7.528 5.592 15.374 1.00 65.75 87 GLY A O 1
ATOM 650 N N . ARG A 1 88 ? -6.163 7.349 15.179 1.00 58.72 88 ARG A N 1
ATOM 651 C CA . ARG A 1 88 ? -5.868 7.421 16.625 1.00 58.72 88 ARG A CA 1
ATOM 652 C C . ARG A 1 88 ? -7.092 7.739 17.491 1.00 58.72 88 ARG A C 1
ATOM 654 O O . ARG A 1 88 ? -7.029 7.500 18.690 1.00 58.72 88 ARG A O 1
ATOM 661 N N . ALA A 1 89 ? -8.184 8.243 16.911 1.00 55.84 89 ALA A N 1
ATOM 662 C CA . ALA A 1 89 ? -9.419 8.555 17.634 1.00 55.84 89 ALA A CA 1
ATOM 663 C C . ALA A 1 89 ? -10.455 7.408 17.653 1.00 55.84 89 ALA A C 1
ATOM 665 O O . ALA A 1 89 ? -11.373 7.437 18.466 1.00 55.84 89 ALA A O 1
ATOM 666 N N . ALA A 1 90 ? -10.339 6.396 16.786 1.00 45.06 90 ALA A N 1
ATOM 667 C CA . ALA A 1 90 ? -11.255 5.253 16.754 1.00 45.06 90 ALA A CA 1
ATOM 668 C C . ALA A 1 90 ? -10.558 4.063 16.091 1.00 45.06 90 ALA A C 1
ATOM 670 O O . ALA A 1 90 ? -10.036 4.236 14.994 1.00 45.06 90 ALA A O 1
ATOM 671 N N . GLY A 1 91 ? -10.584 2.881 16.721 1.00 57.62 91 GLY A N 1
ATOM 672 C CA . GLY A 1 91 ? -9.971 1.623 16.262 1.00 57.62 91 GLY A CA 1
ATOM 673 C C . GLY A 1 91 ? -10.461 1.135 14.894 1.00 57.62 91 GLY A C 1
ATOM 674 O O . GLY A 1 91 ? -11.153 0.128 14.787 1.00 57.62 91 GLY A O 1
ATOM 675 N N . ARG A 1 92 ? -10.124 1.877 13.842 1.00 69.88 92 ARG A N 1
ATOM 676 C CA . ARG A 1 92 ? -10.522 1.645 12.461 1.00 69.88 92 ARG A CA 1
ATOM 677 C C . ARG A 1 92 ? -9.385 1.005 11.691 1.00 69.88 92 ARG A C 1
ATOM 679 O O . ARG A 1 92 ? -8.206 1.270 11.931 1.00 69.88 92 ARG A O 1
ATOM 686 N N . ASN A 1 93 ? -9.777 0.206 10.714 1.00 82.12 93 ASN A N 1
ATOM 687 C CA . ASN A 1 93 ? -8.880 -0.315 9.701 1.00 82.12 93 ASN A CA 1
ATOM 688 C C . ASN A 1 93 ? -8.751 0.702 8.561 1.00 82.12 93 ASN A C 1
ATOM 690 O O . ASN A 1 93 ? -9.657 1.506 8.330 1.00 82.12 93 ASN A O 1
ATOM 694 N N . PHE A 1 94 ? -7.636 0.655 7.842 1.00 81.31 94 PHE A N 1
ATOM 695 C CA . PHE A 1 94 ? -7.514 1.244 6.515 1.00 81.31 94 PHE A CA 1
ATOM 696 C C . PHE A 1 94 ? -7.333 0.133 5.488 1.00 81.31 94 PHE A C 1
ATOM 698 O O . PHE A 1 94 ? -6.838 -0.950 5.806 1.00 81.31 94 PHE A O 1
ATOM 705 N N . GLU A 1 95 ? -7.733 0.430 4.260 1.00 86.31 95 GLU A N 1
ATOM 706 C CA . GLU A 1 95 ? -7.579 -0.442 3.107 1.00 86.31 95 GLU A CA 1
ATOM 707 C C . GLU A 1 95 ? -6.761 0.300 2.052 1.00 86.31 95 GLU A C 1
ATOM 709 O O . GLU A 1 95 ? -7.059 1.445 1.703 1.00 86.31 95 GLU A O 1
ATOM 714 N N . LEU A 1 96 ? -5.705 -0.348 1.584 1.00 86.69 96 LEU A N 1
ATOM 715 C CA . LEU A 1 96 ? -4.882 0.053 0.460 1.00 86.69 96 LEU A CA 1
ATOM 716 C C . LEU A 1 96 ? -5.245 -0.841 -0.721 1.00 86.69 96 LEU A C 1
ATOM 718 O O . LEU A 1 96 ? -5.158 -2.061 -0.614 1.00 86.69 96 LEU A O 1
ATOM 722 N N . ARG A 1 97 ? -5.574 -0.229 -1.858 1.00 89.75 97 ARG A N 1
ATOM 723 C CA . ARG A 1 97 ? -5.711 -0.922 -3.141 1.00 89.75 97 ARG A CA 1
ATOM 724 C C . ARG A 1 97 ? -4.684 -0.386 -4.121 1.00 89.75 97 ARG A C 1
ATOM 726 O O . ARG A 1 97 ? -4.582 0.829 -4.272 1.00 89.75 97 ARG A O 1
ATOM 733 N N . LEU A 1 98 ? -3.938 -1.278 -4.760 1.00 90.44 98 LEU A N 1
ATOM 734 C CA . LEU A 1 98 ? -3.031 -0.960 -5.859 1.00 90.44 98 LEU A CA 1
ATOM 735 C C . LEU A 1 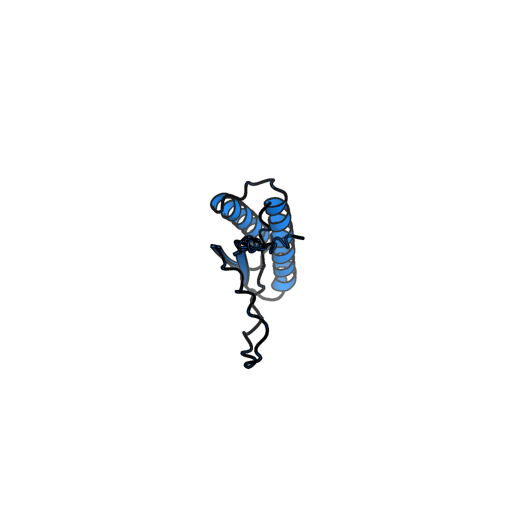98 ? -3.595 -1.578 -7.130 1.00 90.44 98 LEU A C 1
ATOM 737 O O . LEU A 1 98 ? -3.951 -2.756 -7.144 1.00 90.44 98 LEU A O 1
ATOM 741 N N . LEU A 1 99 ? -3.666 -0.769 -8.179 1.00 90.38 99 LEU A N 1
ATOM 742 C CA . LEU A 1 99 ? -4.098 -1.173 -9.508 1.00 90.38 99 LEU A CA 1
ATOM 743 C C . LEU A 1 99 ? -2.976 -0.832 -10.472 1.00 90.38 99 LEU A C 1
ATOM 745 O O . LEU A 1 99 ? -2.578 0.330 -10.533 1.00 90.38 99 LEU A O 1
ATOM 749 N N . LEU A 1 100 ? -2.479 -1.828 -11.197 1.00 87.44 100 LEU A N 1
ATOM 750 C CA . LEU A 1 100 ? -1.526 -1.630 -12.277 1.00 87.44 100 LEU A CA 1
ATOM 751 C C . LEU A 1 100 ? -2.268 -1.768 -13.598 1.00 87.44 100 LEU A C 1
ATOM 753 O O . LEU A 1 100 ? -2.706 -2.859 -13.965 1.00 87.44 100 LEU A O 1
ATOM 757 N N . HIS A 1 101 ? -2.429 -0.655 -14.300 1.00 83.88 101 HIS A N 1
ATOM 758 C CA . HIS A 1 101 ? -3.041 -0.655 -15.619 1.00 83.88 101 HIS A CA 1
ATOM 759 C C . HIS A 1 101 ? -1.977 -0.851 -16.692 1.00 83.88 101 HIS A C 1
ATOM 761 O O . HIS A 1 101 ? -0.967 -0.144 -16.707 1.00 83.88 101 HIS A O 1
ATOM 767 N N . THR A 1 102 ? -2.234 -1.772 -17.616 1.00 74.19 102 THR A N 1
ATOM 768 C CA . THR A 1 102 ? -1.555 -1.763 -18.907 1.00 74.19 102 THR A CA 1
ATOM 769 C C . THR A 1 102 ? -2.267 -0.737 -19.768 1.00 74.19 102 THR A C 1
ATOM 771 O O . THR A 1 102 ? -3.454 -0.866 -20.065 1.00 74.19 102 THR A O 1
ATOM 774 N N . HIS A 1 103 ? -1.570 0.334 -20.137 1.00 67.69 103 HIS A N 1
ATOM 775 C CA . HIS A 1 103 ? -2.099 1.217 -21.162 1.00 67.69 103 HIS A CA 1
ATOM 776 C C . HIS A 1 103 ? -1.817 0.545 -22.507 1.00 67.69 103 HIS A C 1
ATOM 778 O O . HIS A 1 103 ? -0.643 0.419 -22.865 1.00 67.69 103 HIS A O 1
ATOM 784 N N . PRO A 1 104 ? -2.831 0.091 -23.267 1.00 59.34 104 PRO A N 1
ATOM 785 C CA . PRO A 1 104 ? -2.573 -0.350 -24.625 1.00 59.34 104 PRO A CA 1
ATOM 786 C C . PRO A 1 104 ? -1.940 0.827 -25.367 1.00 59.34 104 PRO A C 1
ATOM 788 O O . PRO A 1 104 ? -2.462 1.947 -25.346 1.00 59.34 104 PRO A O 1
ATOM 791 N N . ARG A 1 105 ? -0.769 0.607 -25.973 1.00 55.38 105 ARG A N 1
ATOM 792 C CA . ARG A 1 105 ? -0.196 1.593 -26.887 1.00 55.38 105 ARG A CA 1
ATOM 793 C C . ARG A 1 105 ? -1.238 1.799 -27.986 1.00 55.38 105 ARG A C 1
ATOM 795 O O . ARG A 1 105 ? -1.573 0.802 -28.629 1.00 55.38 105 ARG A O 1
ATOM 802 N N . PRO A 1 106 ? -1.750 3.020 -28.228 1.00 58.56 106 PRO A N 1
ATOM 803 C CA . PRO A 1 106 ? -2.561 3.244 -29.410 1.00 58.56 106 PRO A CA 1
ATOM 804 C C . PRO A 1 106 ? -1.695 2.848 -30.607 1.00 58.56 106 PRO A C 1
ATOM 806 O O . PRO A 1 106 ? -0.650 3.453 -30.862 1.00 58.56 106 PRO A O 1
ATOM 809 N N . VAL A 1 107 ? -2.064 1.753 -31.275 1.00 59.44 107 VAL A N 1
ATOM 810 C CA . VAL A 1 107 ? -1.532 1.440 -32.597 1.00 59.44 107 VAL A CA 1
ATOM 811 C C . VAL A 1 107 ? -1.928 2.640 -33.434 1.00 59.44 107 VAL A C 1
ATOM 813 O O . VAL A 1 107 ? -3.116 2.890 -33.614 1.00 59.44 107 VAL A O 1
ATOM 816 N N . ALA A 1 108 ? -0.942 3.433 -33.854 1.00 61.22 108 ALA A N 1
ATOM 817 C CA . ALA A 1 108 ? -1.179 4.436 -34.873 1.00 61.22 108 ALA A CA 1
ATOM 818 C C . ALA A 1 108 ? -1.838 3.696 -36.040 1.00 61.22 108 ALA A C 1
ATOM 820 O O . ALA A 1 108 ? -1.230 2.777 -36.596 1.00 61.22 108 ALA A O 1
ATOM 821 N N . GLU A 1 109 ? -3.100 4.020 -36.330 1.00 57.56 109 GLU A N 1
ATOM 822 C CA . GLU A 1 109 ? -3.764 3.523 -37.529 1.00 57.56 109 GLU A CA 1
ATOM 823 C C . GLU A 1 109 ? -2.816 3.785 -38.704 1.00 57.56 109 GLU A C 1
ATOM 825 O O . GLU A 1 109 ? -2.237 4.877 -38.769 1.00 57.56 109 GLU A O 1
ATOM 830 N N . PRO A 1 110 ? -2.582 2.814 -39.604 1.00 58.12 110 PRO A N 1
ATOM 831 C CA . PRO A 1 110 ? -1.798 3.081 -40.793 1.00 58.12 110 PRO A CA 1
ATOM 832 C C . PRO A 1 110 ? -2.528 4.170 -41.571 1.00 58.12 110 PRO A C 1
ATOM 834 O O . PRO A 1 110 ? -3.543 3.913 -42.220 1.00 58.12 110 PRO A O 1
ATOM 837 N N . THR A 1 111 ? -2.029 5.403 -41.476 1.00 59.59 111 THR A N 1
ATOM 838 C CA . THR A 1 111 ? -2.498 6.519 -42.281 1.00 59.59 111 THR A CA 1
ATOM 839 C C . THR A 1 111 ? -2.257 6.104 -43.721 1.00 59.59 111 THR A C 1
ATOM 841 O O . THR A 1 111 ? -1.130 6.134 -44.214 1.00 59.59 111 THR A O 1
ATOM 844 N N . THR A 1 112 ? -3.311 5.639 -44.389 1.00 58.84 112 THR A N 1
ATOM 845 C CA . THR A 1 112 ? -3.288 5.428 -45.829 1.00 58.84 112 THR A CA 1
ATOM 846 C C . THR A 1 112 ? -3.150 6.816 -46.433 1.00 58.84 112 THR A C 1
ATOM 848 O O . THR A 1 112 ? -4.132 7.520 -46.653 1.00 58.84 112 THR A O 1
ATOM 851 N N . VAL A 1 113 ? -1.906 7.252 -46.639 1.00 57.03 113 VAL A N 1
ATOM 852 C CA . VAL A 1 113 ? -1.602 8.361 -47.534 1.00 57.03 113 VAL A CA 1
ATOM 853 C C . VAL A 1 113 ? -2.042 7.887 -48.913 1.00 57.03 113 VAL A C 1
ATOM 855 O O . VAL A 1 113 ? -1.402 7.055 -49.558 1.00 57.03 113 VAL A O 1
ATOM 858 N N . ALA A 1 114 ? -3.209 8.365 -49.337 1.00 54.31 114 ALA A N 1
ATOM 859 C CA . ALA A 1 114 ? -3.636 8.268 -50.716 1.00 54.31 114 ALA A CA 1
ATOM 860 C C . ALA A 1 114 ? -2.604 9.033 -51.554 1.00 54.31 114 ALA A C 1
ATOM 862 O O . ALA A 1 114 ? -2.565 10.262 -51.551 1.00 54.31 114 ALA A O 1
ATOM 863 N N . SER A 1 115 ? -1.728 8.286 -52.229 1.00 45.38 115 SER A N 1
ATOM 864 C CA . SER A 1 115 ? -0.838 8.813 -53.259 1.00 45.38 115 SER A CA 1
ATOM 865 C C . SER A 1 115 ? -1.687 9.444 -54.360 1.00 45.38 115 SER A C 1
ATOM 867 O O . SER A 1 115 ? -2.283 8.730 -55.169 1.00 45.38 115 SER A O 1
ATOM 869 N N . SER A 1 116 ? -1.746 10.774 -54.414 1.00 51.06 116 SER A N 1
ATOM 870 C CA . SER A 1 116 ? -2.212 11.465 -55.609 1.00 51.06 116 SER A CA 1
ATOM 871 C C . SER A 1 116 ? -1.068 11.482 -56.622 1.00 51.06 116 SER A C 1
ATOM 873 O O . SER A 1 116 ? -0.033 12.114 -56.432 1.00 51.06 116 SER A O 1
ATOM 875 N N . ARG A 1 117 ? -1.243 10.736 -57.717 1.00 53.69 117 ARG A N 1
ATOM 876 C CA . ARG A 1 117 ? -0.473 10.978 -58.940 1.00 53.69 117 ARG A CA 1
ATOM 877 C C . ARG A 1 117 ? -0.940 12.299 -59.534 1.00 53.69 117 ARG A C 1
ATOM 879 O O . ARG A 1 117 ? -2.145 12.470 -59.740 1.00 53.69 117 ARG A O 1
ATOM 886 N N . ARG A 1 118 ? 0.001 13.172 -59.881 1.00 52.75 118 ARG A N 1
ATOM 887 C CA . ARG A 1 118 ? -0.172 14.130 -60.968 1.00 52.75 118 ARG A CA 1
ATOM 888 C C . ARG A 1 118 ? 1.160 14.417 -61.632 1.00 52.75 118 ARG A C 1
ATOM 890 O O . ARG A 1 118 ? 2.168 14.440 -60.897 1.00 52.75 118 ARG A O 1
#

Secondary structure (DSSP, 8-state):
-----B----TT--------------PPPPEEEEEEEEEES-HHHHHHHHHHHHHHHHTTT--TTSHHHHHHHHHHHHHHHHHHHHGGGS--EEEEEEEEE-----------------

Mean predicted aligned error: 13.23 Å

pLDDT: mean 72.72, std 19.8, range [35.78, 96.69]

Radius of gyration: 19.95 Å; Cα contacts (8 Å, |Δi|>4): 145; chains: 1; bounding box: 41×24×79 Å

Organism: NCBI:txid2780544

Foldseek 3Di:
DFDWDKDWDWPDDDDDDDDDDDDPDPPPQPQPDKDKDKDWLALVVLVVQLVVQLVVCVVVVNHPPPPVNVVVSVVSSVVSPVSNVVCVVDRDMTMTMITTGGDPDPPPDPPPPPDDDD

InterPro domains:
  IPR036890 Histidine kinase/HSP90-like ATPase superfamily [G3DSA:3.30.565.10] (31-112)

Nearest PDB structures (foldseek):
  5w7k-assembly2_B  TM=4.450E-01  e=2.049E+00  Penicillium oxalicum
  3uj7-assembly1_A  TM=3.496E-01  e=1.088E+00  Plasmodium falciparum
  3ujc-assembly1_A  TM=3.694E-01  e=1.695E+00  Plasmodium falciparum
  5jgl-assembly2_B  TM=3.738E-01  e=8.245E+00  Aspergillus fumigatus

Solvent-accessible surface area (backbone atoms only — not comparable to full-atom values): 7249 Å² total; per-residue (Å²): 132,84,68,67,54,74,53,76,54,70,88,78,79,75,84,75,90,74,81,96,71,94,62,86,78,73,75,74,62,54,62,74,41,79,49,79,50,74,43,59,28,34,73,66,45,15,59,47,49,20,52,52,51,38,55,52,32,39,77,67,79,37,52,76,84,35,74,66,38,46,51,50,35,49,53,42,34,53,54,31,44,50,43,20,62,65,24,71,82,47,100,38,68,45,53,49,33,48,34,42,26,51,62,78,75,79,72,77,71,83,77,78,74,78,79,78,85,130